Protein AF-A0A950JGT8-F1 (afdb_monomer_lite)

Sequence (99 aa):
MLRREFLLGAAAIAASAPAAALAAEGPPLSSKDAFVAWMKANRPAEDPKYLERRWDRYQVVISFNDLWTPADKRAFLMTPRQEFCLPENREDAYVGHYI

pLDDT: mean 83.3, std 17.63, range [48.41, 97.44]

Secondary structure (DSSP, 8-state):
--TTSGGGG-S-------S----SS---SS-HHHHHHHHHHH-TTS-HHHHHHHHHHHHHHHHTT---SHHHHHHHHT--GGGSS-GGGGGGTTS----

Radius of gyration: 19.54 Å; chains: 1; bounding box: 36×36×62 Å

Foldseek 3Di:
DDPPVVVVVPPDPPDPDDQQPQPPDFQDPPDLVSRLVVCCVRPVVDDSVQLSLLNVLLVVCVVVVVAPDPVSSRVSSPDSQLVVDDVVCSVVSSPDDDD

Structure (mmCIF, N/CA/C/O backbone):
data_AF-A0A950JGT8-F1
#
_entry.id   AF-A0A950JGT8-F1
#
loop_
_atom_site.group_PDB
_atom_site.id
_atom_site.type_symbol
_atom_site.label_atom_id
_atom_site.label_alt_id
_atom_site.label_comp_id
_atom_site.label_asym_id
_atom_site.label_entity_id
_atom_site.label_seq_id
_atom_site.pdbx_PDB_ins_code
_atom_site.Cartn_x
_atom_site.Cartn_y
_atom_site.Cartn_z
_atom_site.occupancy
_atom_site.B_iso_or_equiv
_atom_site.auth_seq_id
_atom_site.auth_comp_id
_atom_site.auth_asym_id
_atom_site.auth_atom_id
_atom_site.pdbx_PDB_model_num
ATOM 1 N N . MET A 1 1 ? -6.233 25.617 -50.973 1.00 49.69 1 MET A N 1
ATOM 2 C CA . MET A 1 1 ? -6.270 25.025 -49.618 1.00 49.69 1 MET A CA 1
ATOM 3 C C . MET A 1 1 ? -7.420 25.662 -48.848 1.00 49.69 1 MET A C 1
ATOM 5 O O . MET A 1 1 ? -7.399 26.868 -48.623 1.00 49.69 1 MET A O 1
ATOM 9 N N . LEU A 1 2 ? -8.486 24.902 -48.582 1.00 55.09 2 LEU A N 1
ATOM 10 C CA . LEU A 1 2 ? -9.747 25.397 -48.019 1.00 55.09 2 LEU A CA 1
ATOM 11 C C . LEU A 1 2 ? -9.720 25.309 -46.486 1.00 55.09 2 LEU A C 1
ATOM 13 O O . LEU A 1 2 ? -9.552 24.235 -45.924 1.00 55.09 2 LEU A O 1
ATOM 17 N N . ARG A 1 3 ? -9.984 26.434 -45.808 1.00 58.16 3 ARG A N 1
ATOM 18 C CA . ARG A 1 3 ? -10.068 26.601 -44.336 1.00 58.16 3 ARG A CA 1
ATOM 19 C C . ARG A 1 3 ? -11.108 25.707 -43.623 1.00 58.16 3 ARG A C 1
ATOM 21 O O . ARG A 1 3 ? -11.315 25.846 -42.425 1.00 58.16 3 ARG A O 1
ATOM 28 N N . ARG A 1 4 ? -11.801 24.836 -44.361 1.00 54.59 4 ARG A N 1
ATOM 29 C CA . ARG A 1 4 ? -12.944 24.031 -43.905 1.00 54.59 4 ARG A CA 1
ATOM 30 C C . ARG A 1 4 ? -12.547 22.623 -43.459 1.00 54.59 4 ARG A C 1
ATOM 32 O O . ARG A 1 4 ? -13.308 21.996 -42.738 1.00 54.59 4 ARG A O 1
ATOM 39 N N . GLU A 1 5 ? -11.358 22.154 -43.830 1.00 54.59 5 GLU A N 1
ATOM 40 C CA . GLU A 1 5 ? -10.862 20.822 -43.446 1.00 54.59 5 GLU A CA 1
ATOM 41 C C . GLU A 1 5 ? -10.271 20.798 -42.028 1.00 54.59 5 GLU A C 1
ATOM 43 O O . GLU A 1 5 ? -10.254 19.758 -41.381 1.00 54.59 5 GLU A O 1
ATOM 48 N N . PHE A 1 6 ? -9.870 21.954 -41.490 1.00 54.81 6 PHE A N 1
ATOM 49 C CA . PHE A 1 6 ? -9.299 22.047 -40.142 1.00 54.81 6 PHE A CA 1
ATOM 50 C C . PHE A 1 6 ? -10.339 21.859 -39.018 1.00 54.81 6 PHE A C 1
ATOM 52 O O . PHE A 1 6 ? -9.987 21.487 -37.905 1.00 54.81 6 PHE A O 1
ATOM 59 N N . LEU A 1 7 ? -11.632 22.072 -39.297 1.00 54.75 7 LEU A N 1
ATOM 60 C CA . LEU A 1 7 ? -12.703 21.972 -38.293 1.00 54.75 7 LEU A CA 1
ATOM 61 C C . LEU A 1 7 ? -13.260 20.551 -38.098 1.00 54.75 7 LEU A C 1
ATOM 63 O O . LEU A 1 7 ? -14.010 20.327 -37.153 1.00 54.75 7 LEU A O 1
ATOM 67 N N . LEU A 1 8 ? -12.891 19.585 -38.945 1.00 53.41 8 LEU A N 1
ATOM 68 C CA . LEU A 1 8 ? -13.387 18.202 -38.850 1.00 53.41 8 LEU A CA 1
ATOM 69 C C . LEU A 1 8 ? -12.532 17.296 -37.946 1.00 53.41 8 LEU A C 1
ATOM 71 O O . LEU A 1 8 ? -12.925 16.168 -37.673 1.00 53.41 8 LEU A O 1
ATOM 75 N N . GLY A 1 9 ? -11.396 17.782 -37.435 1.00 48.41 9 GLY A N 1
ATOM 76 C CA . GLY A 1 9 ? -10.515 17.016 -36.542 1.00 48.41 9 GLY A CA 1
ATOM 77 C C . GLY A 1 9 ? -10.855 17.093 -35.046 1.00 48.41 9 GLY A C 1
ATOM 78 O O . GLY A 1 9 ? -10.153 16.496 -34.239 1.00 48.41 9 GLY A O 1
ATOM 79 N N . ALA A 1 10 ? -11.894 17.836 -34.647 1.00 56.75 10 ALA A N 1
ATOM 80 C CA . ALA A 1 10 ? -12.110 18.228 -33.247 1.00 56.75 10 ALA A CA 1
ATOM 81 C C . ALA A 1 10 ? -13.028 17.301 -32.420 1.00 56.75 10 ALA A C 1
ATOM 83 O O . ALA A 1 10 ? -13.381 17.647 -31.296 1.00 56.75 10 ALA A O 1
ATOM 84 N N . ALA A 1 11 ? -13.433 16.137 -32.935 1.00 54.19 11 ALA A N 1
ATOM 85 C CA . ALA A 1 11 ? -14.486 15.325 -32.316 1.00 54.19 11 ALA A CA 1
ATOM 86 C C . ALA A 1 11 ? -14.069 13.870 -32.040 1.00 54.19 11 ALA A C 1
ATOM 88 O O . ALA A 1 11 ? -14.756 12.946 -32.456 1.00 54.19 11 ALA A O 1
ATOM 89 N N . ALA A 1 12 ? -12.954 13.650 -31.336 1.00 57.06 12 ALA A N 1
ATOM 90 C CA . ALA A 1 12 ? -12.683 12.367 -30.675 1.00 57.06 12 ALA A CA 1
ATOM 91 C C . ALA A 1 12 ? -11.615 12.493 -29.573 1.00 57.06 12 ALA A C 1
ATOM 93 O O . ALA A 1 12 ? -10.570 11.854 -29.627 1.00 57.06 12 ALA A O 1
ATOM 94 N N . ILE A 1 13 ? -11.876 13.295 -28.540 1.00 58.75 13 ILE A N 1
ATOM 95 C CA . ILE A 1 13 ? -11.299 13.023 -27.216 1.00 58.75 13 ILE A CA 1
ATOM 96 C C . ILE A 1 13 ? -12.482 12.660 -26.327 1.00 58.75 13 ILE A C 1
ATOM 98 O O . ILE A 1 13 ? -13.068 13.491 -25.637 1.00 58.75 13 ILE A O 1
ATOM 102 N N . ALA A 1 14 ? -12.906 11.404 -26.454 1.00 53.88 14 ALA A N 1
ATOM 103 C CA . ALA A 1 14 ? -13.852 10.801 -25.538 1.00 53.88 14 ALA A CA 1
ATOM 104 C C . ALA A 1 14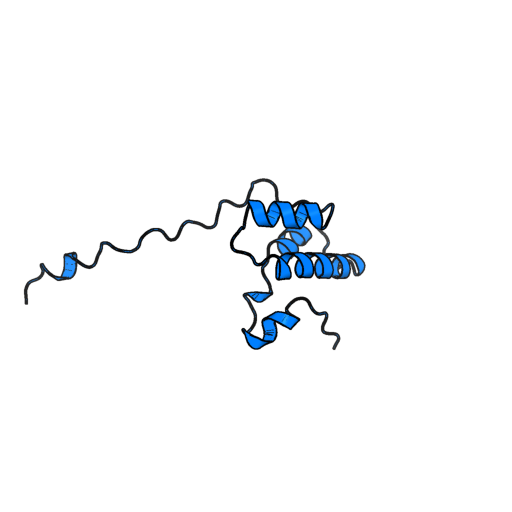 ? -13.184 10.723 -24.159 1.00 53.88 14 ALA A C 1
ATOM 106 O O . ALA A 1 14 ? -12.215 9.994 -23.979 1.00 53.88 14 ALA A O 1
ATOM 107 N N . ALA A 1 15 ? -13.696 11.534 -23.234 1.00 53.09 15 ALA A N 1
ATOM 108 C CA . ALA A 1 15 ? -13.652 11.363 -21.787 1.00 53.09 15 ALA A CA 1
ATOM 109 C C . ALA A 1 15 ? -12.395 10.671 -21.223 1.00 53.09 15 ALA A C 1
ATOM 111 O O . ALA A 1 15 ? -12.404 9.474 -20.936 1.00 53.09 15 ALA A O 1
ATOM 112 N N . SER A 1 16 ? -11.357 11.447 -20.904 1.00 53.78 16 SER A N 1
ATOM 113 C CA . SER A 1 16 ? -10.587 11.115 -19.707 1.00 53.78 16 SER A CA 1
ATOM 114 C C . SER A 1 16 ? -11.532 11.316 -18.522 1.00 53.78 16 SER A C 1
ATOM 116 O O . SER A 1 16 ? -11.796 12.442 -18.099 1.00 53.78 16 SER A O 1
ATOM 118 N N . ALA A 1 17 ? -12.140 10.230 -18.039 1.00 54.38 17 ALA A N 1
ATOM 119 C CA . ALA A 1 17 ? -12.919 10.286 -16.812 1.00 54.38 17 ALA A CA 1
ATOM 120 C C . ALA A 1 17 ? -12.031 10.910 -15.719 1.00 54.38 17 ALA A C 1
ATOM 122 O O . ALA A 1 17 ? -10.879 10.483 -15.572 1.00 54.38 17 ALA A O 1
ATOM 123 N N . PRO A 1 18 ? -12.509 11.921 -14.968 1.00 51.56 18 PRO A N 1
ATOM 124 C CA . PRO A 1 18 ? -11.792 12.347 -13.780 1.00 51.56 18 PRO A CA 1
ATOM 125 C C . PRO A 1 18 ? -11.629 11.113 -12.895 1.00 51.56 18 PRO A C 1
ATOM 127 O O . PRO A 1 18 ? -12.559 10.309 -12.786 1.00 51.56 18 PRO A O 1
ATOM 130 N N . ALA A 1 19 ? -10.425 10.945 -12.339 1.00 55.09 19 ALA A N 1
ATOM 131 C CA . ALA A 1 19 ? -10.084 9.874 -11.413 1.00 55.09 19 ALA A CA 1
ATOM 132 C C . ALA A 1 19 ? -11.289 9.581 -10.517 1.00 55.09 19 ALA A C 1
ATOM 134 O O . ALA A 1 19 ? -11.787 10.511 -9.876 1.00 55.09 19 ALA A O 1
ATOM 135 N N . ALA A 1 20 ? -11.785 8.336 -10.566 1.00 55.34 20 ALA A N 1
ATOM 136 C CA . ALA A 1 20 ? -12.943 7.873 -9.808 1.00 55.34 20 ALA A CA 1
ATOM 137 C C . ALA A 1 20 ? -12.952 8.573 -8.451 1.00 55.34 20 ALA A C 1
ATOM 139 O O . ALA A 1 20 ? -11.954 8.476 -7.729 1.00 55.34 20 ALA A O 1
ATOM 140 N N . ALA A 1 21 ? -14.005 9.358 -8.187 1.00 48.84 21 ALA A N 1
ATOM 141 C CA . ALA A 1 21 ? -14.117 10.172 -6.986 1.00 48.84 21 ALA A CA 1
ATOM 142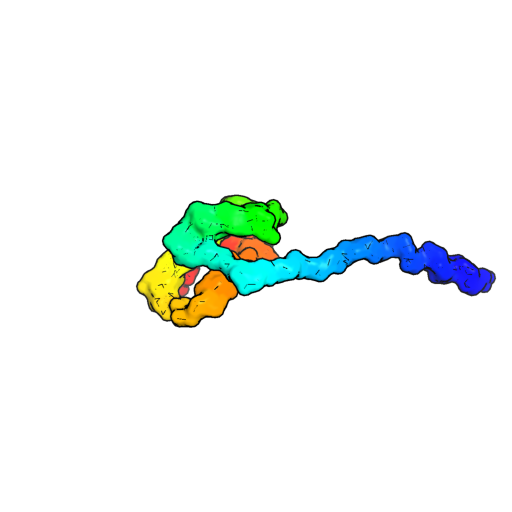 C C . ALA A 1 21 ? -13.643 9.323 -5.808 1.00 48.84 21 ALA A C 1
ATOM 144 O O . ALA A 1 21 ? -14.231 8.272 -5.546 1.00 48.84 21 ALA A O 1
ATOM 145 N N . LEU A 1 22 ? -12.518 9.713 -5.190 1.00 53.97 22 LEU A N 1
ATOM 146 C CA . LEU A 1 22 ? -11.985 9.012 -4.029 1.00 53.97 22 LEU A CA 1
ATOM 147 C C . LEU A 1 22 ? -13.157 8.872 -3.071 1.00 53.97 22 LEU A C 1
ATOM 149 O O . LEU A 1 22 ? -13.670 9.890 -2.606 1.00 53.97 22 LEU A O 1
ATOM 153 N N . ALA A 1 23 ? -13.604 7.637 -2.837 1.00 56.09 23 ALA A N 1
ATOM 154 C CA . ALA A 1 23 ? -14.654 7.375 -1.874 1.00 56.09 23 ALA A CA 1
ATOM 155 C C . ALA A 1 23 ? -14.344 8.188 -0.607 1.00 56.09 23 ALA A C 1
ATOM 157 O O . ALA A 1 23 ? -13.188 8.249 -0.153 1.00 56.09 23 ALA A O 1
ATOM 158 N N . ALA A 1 24 ? -15.362 8.915 -0.129 1.00 60.75 24 ALA A N 1
ATOM 159 C CA . ALA A 1 24 ? -15.224 9.865 0.974 1.00 60.75 24 ALA A CA 1
ATOM 160 C C . ALA A 1 24 ? -14.557 9.191 2.186 1.00 60.75 24 ALA A C 1
ATOM 162 O O . ALA A 1 24 ? -13.731 9.789 2.876 1.00 60.75 24 ALA A O 1
ATOM 163 N N . GLU A 1 25 ? -14.826 7.897 2.338 1.00 75.81 25 GLU A N 1
ATOM 164 C CA . GLU A 1 25 ? -14.169 6.983 3.253 1.00 75.81 25 GLU A CA 1
ATOM 165 C C . GLU A 1 25 ? -13.073 6.193 2.518 1.00 75.81 25 GLU A C 1
ATOM 167 O O . GLU A 1 25 ? -13.310 5.603 1.465 1.00 75.81 25 GLU A O 1
ATOM 172 N N . GLY A 1 26 ? -11.840 6.234 3.029 1.00 83.38 26 GLY A N 1
ATOM 173 C CA . GLY A 1 26 ? -10.713 5.484 2.466 1.00 83.38 26 GLY A CA 1
ATOM 174 C C . GLY A 1 26 ? -10.838 3.968 2.656 1.00 83.38 26 GLY A C 1
ATOM 175 O O . GLY A 1 26 ? -11.768 3.506 3.315 1.00 83.38 26 GLY A O 1
ATOM 176 N N . PRO A 1 27 ? -9.890 3.180 2.118 1.00 92.06 27 PRO A N 1
ATOM 177 C CA . PRO A 1 27 ? -9.872 1.748 2.364 1.00 92.06 27 PRO A CA 1
ATOM 178 C C . PRO A 1 27 ? -9.818 1.431 3.870 1.00 92.06 27 PRO A C 1
ATOM 180 O O . PRO A 1 27 ? -9.111 2.126 4.611 1.00 92.06 27 PRO A O 1
ATOM 183 N N . PRO A 1 28 ? -10.491 0.358 4.325 1.00 93.31 28 PRO A N 1
ATOM 184 C CA . PRO A 1 28 ? -10.374 -0.125 5.693 1.00 93.31 28 PRO A CA 1
ATOM 185 C C . PRO A 1 28 ? -8.922 -0.452 6.059 1.00 93.31 28 PRO A C 1
ATOM 187 O O . PRO A 1 28 ? -8.207 -1.097 5.294 1.00 93.31 28 PRO A O 1
ATOM 190 N N . LEU A 1 29 ? -8.504 -0.043 7.259 1.00 92.56 29 LEU A N 1
ATOM 191 C CA . LEU A 1 29 ? -7.165 -0.317 7.804 1.00 92.56 29 LEU A CA 1
ATOM 192 C C . LEU A 1 29 ? -7.141 -1.519 8.764 1.00 92.56 29 LEU A C 1
ATOM 194 O O . LEU A 1 29 ? -6.114 -1.786 9.382 1.00 92.56 29 LEU A O 1
ATOM 198 N N . SER A 1 30 ? -8.264 -2.224 8.917 1.00 91.94 30 SER A N 1
ATOM 199 C CA . SER A 1 30 ? -8.454 -3.272 9.926 1.00 91.94 30 SER A CA 1
ATOM 200 C C . SER A 1 30 ? -7.933 -4.647 9.508 1.00 91.94 30 SER A C 1
ATOM 202 O O . SER A 1 30 ? -7.427 -5.378 10.356 1.00 91.94 30 SER A O 1
ATOM 204 N N . SER A 1 31 ? -8.053 -5.027 8.232 1.00 96.56 31 SER A N 1
ATOM 205 C CA . SER A 1 31 ? -7.612 -6.339 7.745 1.00 96.56 31 SER A CA 1
ATOM 206 C C . SER A 1 31 ? -7.286 -6.346 6.251 1.00 96.56 31 SER A C 1
ATOM 208 O O . SER A 1 31 ? -7.799 -5.528 5.482 1.00 96.56 31 SER A O 1
ATOM 210 N N . LYS A 1 32 ? -6.46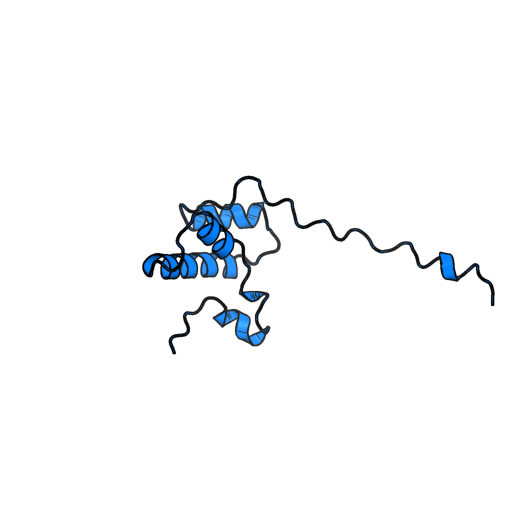1 -7.322 5.842 1.00 97.12 32 LYS A N 1
ATOM 211 C CA . LYS A 1 32 ? -6.077 -7.555 4.441 1.00 97.12 32 LYS A CA 1
ATOM 212 C C . LYS A 1 32 ? -7.300 -7.786 3.562 1.00 97.12 32 LYS A C 1
ATOM 214 O O . LYS A 1 32 ? -7.433 -7.152 2.521 1.00 97.12 32 LYS A O 1
ATOM 219 N N . ASP A 1 33 ? -8.213 -8.640 4.011 1.00 97.25 33 ASP A N 1
ATOM 220 C CA . ASP A 1 33 ? -9.402 -9.004 3.241 1.00 97.25 33 ASP A CA 1
ATOM 221 C C . ASP A 1 33 ? -10.331 -7.808 3.035 1.00 97.25 33 ASP A C 1
ATOM 223 O O . ASP A 1 33 ? -10.799 -7.578 1.920 1.00 97.25 33 ASP A O 1
ATOM 227 N N . ALA A 1 34 ? -10.548 -6.998 4.079 1.00 96.12 34 ALA A N 1
ATOM 228 C CA . ALA A 1 34 ? -11.368 -5.794 3.981 1.00 96.12 34 ALA A CA 1
ATOM 229 C C . ALA A 1 34 ? -10.740 -4.765 3.030 1.00 96.12 34 ALA A C 1
ATOM 231 O O . ALA A 1 34 ? -11.441 -4.171 2.210 1.00 96.12 34 ALA A O 1
ATOM 232 N N . PHE A 1 35 ? -9.416 -4.597 3.095 1.00 96.38 35 PHE A N 1
ATOM 233 C CA . PHE A 1 35 ? -8.669 -3.751 2.170 1.00 96.38 35 PHE A CA 1
ATOM 234 C C . PHE A 1 35 ? -8.799 -4.229 0.719 1.00 96.38 35 PHE A C 1
ATOM 236 O O . PHE A 1 35 ? -9.192 -3.455 -0.154 1.00 96.38 35 PHE A O 1
ATOM 243 N N . VAL A 1 36 ? -8.512 -5.505 0.450 1.00 96.50 36 VAL A N 1
ATOM 244 C CA . VAL A 1 36 ? -8.551 -6.072 -0.905 1.00 96.50 36 VAL A CA 1
ATOM 245 C C . VAL A 1 36 ? -9.969 -6.029 -1.474 1.00 96.50 36 VAL A C 1
ATOM 247 O O . VAL A 1 36 ? -10.144 -5.649 -2.632 1.00 96.50 36 VAL A O 1
ATOM 250 N N . ALA A 1 37 ? -10.986 -6.372 -0.680 1.00 95.69 37 ALA A N 1
ATOM 251 C CA . ALA A 1 37 ? -12.383 -6.304 -1.102 1.00 95.69 37 ALA A CA 1
ATOM 252 C C . ALA A 1 37 ? -12.792 -4.870 -1.468 1.00 95.69 37 ALA A C 1
ATOM 254 O O . ALA A 1 37 ? -13.371 -4.641 -2.532 1.00 95.69 37 ALA A O 1
ATOM 255 N N . TRP A 1 38 ? -12.427 -3.895 -0.632 1.00 95.19 38 TRP A N 1
ATOM 256 C CA . TRP A 1 38 ? -12.698 -2.487 -0.902 1.00 95.19 38 TRP A CA 1
ATOM 257 C C . TRP A 1 38 ? -11.985 -2.000 -2.169 1.00 95.19 38 TRP A C 1
ATOM 259 O O . TRP A 1 38 ? -12.599 -1.327 -2.996 1.00 95.19 38 TRP A O 1
ATOM 269 N N . MET A 1 39 ? -10.717 -2.372 -2.364 1.00 95.56 39 MET A N 1
ATOM 270 C CA . MET A 1 39 ? -9.941 -1.981 -3.546 1.00 95.56 39 MET A CA 1
ATOM 271 C C . MET A 1 39 ? -10.510 -2.591 -4.825 1.00 95.56 39 MET A C 1
ATOM 273 O O . MET A 1 39 ? -10.653 -1.881 -5.811 1.00 95.56 39 MET A O 1
ATOM 277 N N . LYS A 1 40 ? -10.925 -3.861 -4.807 1.00 94.25 40 LYS A N 1
ATOM 278 C CA . LYS A 1 40 ? -11.592 -4.490 -5.960 1.00 94.25 40 LYS A CA 1
ATOM 279 C C . LYS A 1 40 ? -12.899 -3.783 -6.326 1.00 94.25 40 LYS A C 1
ATOM 281 O O . LYS A 1 40 ? -13.186 -3.618 -7.506 1.00 94.25 40 LYS A O 1
ATOM 286 N N . ALA A 1 41 ? -13.670 -3.350 -5.329 1.00 94.19 41 ALA A N 1
ATOM 287 C CA . ALA A 1 41 ? -14.941 -2.663 -5.551 1.00 94.19 41 ALA A CA 1
ATOM 288 C C . ALA A 1 41 ? -14.767 -1.222 -6.066 1.00 94.19 41 ALA A C 1
ATOM 290 O O . ALA A 1 41 ? -15.522 -0.785 -6.929 1.00 94.19 41 ALA A O 1
ATOM 291 N N . ASN A 1 42 ? -13.779 -0.484 -5.550 1.00 92.88 42 ASN A N 1
ATOM 292 C CA . ASN A 1 42 ? -13.605 0.945 -5.844 1.00 92.88 42 ASN A CA 1
ATOM 293 C C . ASN A 1 42 ? -12.560 1.226 -6.936 1.00 92.88 42 ASN A C 1
ATOM 295 O O . ASN A 1 42 ? -12.580 2.290 -7.554 1.00 92.88 42 ASN A O 1
ATOM 299 N N . ARG A 1 43 ? -11.624 0.300 -7.163 1.00 91.94 43 ARG A N 1
ATOM 300 C CA . ARG A 1 43 ? -10.497 0.414 -8.100 1.00 91.94 43 ARG A CA 1
ATOM 301 C C . ARG A 1 43 ? -10.258 -0.904 -8.855 1.00 91.94 43 ARG A C 1
ATOM 303 O O . ARG A 1 43 ? -9.188 -1.502 -8.744 1.00 91.94 43 ARG A O 1
ATOM 310 N N . PRO A 1 44 ? -11.231 -1.352 -9.666 1.00 90.75 44 PRO A N 1
ATOM 311 C CA . PRO A 1 44 ? -11.201 -2.667 -10.314 1.00 90.75 44 PRO A CA 1
ATOM 312 C C . PRO A 1 44 ? -10.068 -2.861 -11.337 1.00 90.75 44 PRO A C 1
ATOM 314 O O . PRO A 1 44 ? -9.818 -3.988 -11.747 1.00 90.75 44 PRO A O 1
ATOM 317 N N . ALA A 1 45 ? -9.394 -1.787 -11.764 1.00 91.06 45 ALA A N 1
ATOM 318 C CA . ALA A 1 45 ? -8.264 -1.860 -12.691 1.00 91.06 45 ALA A CA 1
ATOM 319 C C . ALA A 1 45 ? -6.947 -2.309 -12.026 1.00 91.06 45 ALA A C 1
ATOM 321 O O . ALA A 1 45 ? -6.018 -2.697 -12.731 1.00 91.06 45 ALA A O 1
ATOM 322 N N . GLU A 1 46 ? -6.844 -2.248 -10.693 1.00 93.44 46 GLU A N 1
ATOM 323 C CA . GLU A 1 46 ? -5.636 -2.672 -9.980 1.00 93.44 46 GLU A CA 1
ATOM 324 C C . GLU A 1 46 ? -5.581 -4.209 -9.859 1.00 93.44 46 GLU A C 1
ATOM 326 O O . GLU A 1 46 ? -6.542 -4.851 -9.433 1.00 93.44 46 GLU A O 1
ATOM 331 N N . ASP A 1 47 ? -4.438 -4.809 -10.206 1.00 93.94 47 ASP A N 1
ATOM 332 C CA . ASP A 1 47 ? -4.235 -6.263 -10.136 1.00 93.94 47 ASP A CA 1
ATOM 333 C C . ASP A 1 47 ? -4.240 -6.758 -8.666 1.00 93.94 47 ASP A C 1
ATOM 335 O O . ASP A 1 47 ? -3.443 -6.269 -7.848 1.00 93.94 47 ASP A O 1
ATOM 339 N N . PRO A 1 48 ? -5.091 -7.753 -8.317 1.00 93.75 48 PRO A N 1
ATOM 340 C CA . PRO A 1 48 ? -5.186 -8.322 -6.971 1.00 93.75 48 PRO A CA 1
ATOM 341 C C . PRO A 1 48 ? -3.851 -8.751 -6.360 1.00 93.75 48 PRO A C 1
ATOM 343 O O . PRO A 1 48 ? -3.648 -8.582 -5.157 1.00 93.75 48 PRO A O 1
ATOM 346 N N . LYS A 1 49 ? -2.920 -9.244 -7.182 1.00 95.25 49 LYS A N 1
ATOM 347 C CA . LYS A 1 49 ? -1.581 -9.653 -6.751 1.00 95.25 49 LYS A CA 1
ATOM 348 C C . LYS A 1 49 ? -0.836 -8.514 -6.054 1.00 95.25 49 LYS A C 1
ATOM 350 O O . LYS A 1 49 ? -0.212 -8.720 -5.011 1.00 95.25 49 LYS A O 1
ATOM 355 N N . TYR A 1 50 ? -0.891 -7.305 -6.612 1.00 96.69 50 TYR A N 1
ATOM 356 C CA . TYR A 1 50 ? -0.200 -6.146 -6.043 1.00 96.69 50 TYR A CA 1
ATOM 357 C C . TYR A 1 50 ? -0.962 -5.529 -4.869 1.00 96.69 50 TYR A C 1
ATOM 359 O O . TYR A 1 50 ? -0.330 -4.938 -3.996 1.00 96.69 50 TYR A O 1
ATOM 367 N N . LEU A 1 51 ? -2.285 -5.704 -4.793 1.00 97.06 51 LEU A N 1
ATOM 368 C CA . LEU A 1 51 ? -3.063 -5.300 -3.618 1.00 97.06 51 LEU A CA 1
ATOM 369 C C . LEU A 1 51 ? -2.619 -6.080 -2.378 1.00 97.06 51 LEU A C 1
ATOM 371 O O . LEU A 1 51 ? -2.321 -5.492 -1.339 1.00 97.06 51 LEU A O 1
ATOM 375 N N . GLU A 1 52 ? -2.507 -7.400 -2.500 1.00 96.56 52 GLU A N 1
ATOM 376 C CA . GLU A 1 52 ? -2.072 -8.248 -1.394 1.00 96.56 52 GLU A CA 1
ATOM 377 C C . GLU A 1 52 ? -0.648 -7.908 -0.939 1.00 96.56 52 GLU A C 1
ATOM 379 O O . GLU A 1 52 ? -0.424 -7.681 0.250 1.00 96.56 52 GLU A O 1
ATOM 384 N N . ARG A 1 53 ? 0.289 -7.766 -1.886 1.00 96.81 53 ARG A N 1
ATOM 385 C CA . ARG A 1 53 ? 1.679 -7.372 -1.598 1.00 96.81 53 ARG A CA 1
ATOM 386 C C . ARG A 1 53 ? 1.782 -5.992 -0.949 1.00 96.81 53 ARG A C 1
ATOM 388 O O . ARG A 1 53 ? 2.610 -5.784 -0.064 1.00 96.81 53 ARG A O 1
ATOM 395 N N . ARG A 1 54 ? 0.937 -5.044 -1.363 1.00 96.62 54 ARG A N 1
ATOM 396 C CA . ARG A 1 54 ? 0.874 -3.704 -0.767 1.00 96.62 54 ARG A CA 1
ATOM 397 C C . ARG A 1 54 ? 0.455 -3.762 0.693 1.00 96.62 54 ARG A C 1
ATOM 399 O O . ARG A 1 54 ? 1.052 -3.062 1.508 1.00 96.62 54 ARG A O 1
ATOM 406 N N . TRP A 1 55 ? -0.534 -4.592 1.020 1.00 97.44 55 TRP A N 1
ATOM 407 C CA . TRP A 1 55 ? -0.943 -4.802 2.405 1.00 97.44 55 TRP A CA 1
ATOM 408 C C . TRP A 1 55 ? 0.172 -5.443 3.233 1.00 97.44 55 TRP A C 1
ATOM 410 O O . TRP A 1 55 ? 0.476 -4.973 4.328 1.00 97.44 55 TRP A O 1
ATOM 420 N N . ASP A 1 56 ? 0.822 -6.473 2.698 1.00 96.69 56 ASP A N 1
ATOM 421 C CA . ASP A 1 56 ? 1.903 -7.164 3.404 1.00 96.69 56 ASP A CA 1
ATOM 422 C C . ASP A 1 56 ? 3.072 -6.208 3.680 1.00 96.69 56 ASP A C 1
ATOM 424 O O . ASP A 1 56 ? 3.572 -6.131 4.804 1.00 96.69 56 ASP A O 1
ATOM 428 N N . ARG A 1 57 ? 3.445 -5.375 2.698 1.00 96.12 57 ARG A N 1
ATOM 429 C CA . ARG A 1 57 ? 4.450 -4.329 2.911 1.00 96.12 57 ARG A CA 1
ATOM 430 C C . ARG A 1 57 ? 3.981 -3.292 3.927 1.00 96.12 57 ARG A C 1
ATOM 432 O O . ARG A 1 57 ? 4.777 -2.906 4.773 1.00 96.12 57 ARG A O 1
ATOM 439 N N . TYR A 1 58 ? 2.719 -2.865 3.879 1.00 96.25 58 TYR A N 1
ATOM 440 C CA . TYR A 1 58 ? 2.145 -1.939 4.859 1.00 96.25 58 TYR A CA 1
ATOM 441 C C . TYR A 1 58 ? 2.311 -2.453 6.297 1.00 96.25 58 TYR A C 1
ATOM 443 O O . TYR A 1 58 ? 2.751 -1.684 7.148 1.00 96.25 58 TYR A O 1
ATOM 451 N N . GLN A 1 59 ? 2.066 -3.745 6.552 1.00 96.25 59 GLN A N 1
ATOM 452 C CA . GLN A 1 59 ? 2.267 -4.368 7.871 1.00 96.25 59 GLN A CA 1
ATOM 453 C C . GLN A 1 59 ? 3.727 -4.296 8.345 1.00 96.25 59 GLN A C 1
ATOM 455 O O . GLN A 1 59 ? 4.001 -4.014 9.511 1.00 96.25 59 GLN A O 1
ATOM 460 N N . VAL A 1 60 ? 4.679 -4.488 7.431 1.00 95.12 60 VAL A N 1
ATOM 461 C CA . VAL A 1 60 ? 6.105 -4.326 7.739 1.00 95.12 60 VAL A CA 1
ATOM 462 C C . VAL A 1 60 ? 6.415 -2.869 8.091 1.00 95.12 60 VAL A C 1
ATOM 464 O O . VAL A 1 60 ? 7.038 -2.601 9.112 1.00 95.12 60 VAL A O 1
ATOM 467 N N . VAL A 1 61 ? 5.936 -1.914 7.294 1.00 94.25 61 VAL A N 1
ATOM 468 C CA . VAL A 1 61 ? 6.227 -0.482 7.474 1.00 94.25 61 VAL A CA 1
ATOM 469 C C . VAL A 1 61 ? 5.651 0.056 8.798 1.00 94.25 61 VAL A C 1
ATOM 471 O O . VAL A 1 61 ? 6.298 0.845 9.486 1.00 94.25 61 VAL A O 1
ATOM 474 N N . ILE A 1 62 ? 4.463 -0.406 9.210 1.00 95.06 62 ILE A N 1
ATOM 475 C CA . ILE A 1 62 ? 3.894 -0.031 10.517 1.00 95.06 62 ILE A CA 1
ATOM 476 C C . ILE A 1 62 ? 4.651 -0.659 11.692 1.00 95.06 62 ILE A C 1
ATOM 478 O O . ILE A 1 62 ? 4.705 -0.04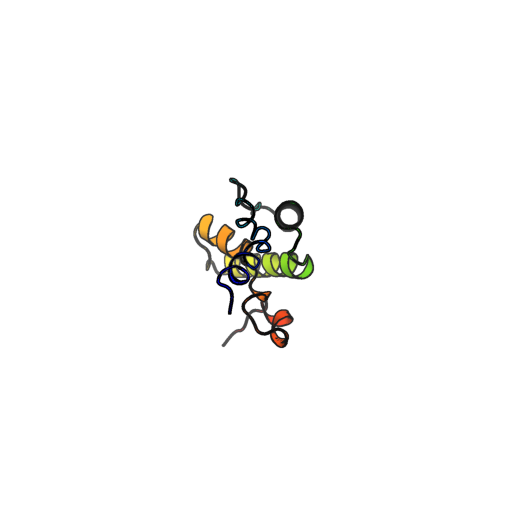1 12.749 1.00 95.06 62 ILE A O 1
ATOM 482 N N . S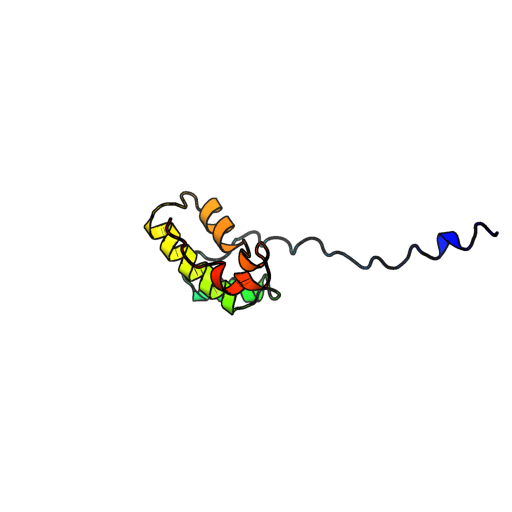ER A 1 63 ? 5.270 -1.836 11.522 1.00 94.94 63 SER A N 1
ATOM 483 C CA . SER A 1 63 ? 6.074 -2.462 12.585 1.00 94.94 63 SER A CA 1
ATOM 484 C C . SER A 1 63 ? 7.336 -1.665 12.934 1.00 94.94 63 SER A C 1
ATOM 486 O O . SER A 1 63 ? 7.814 -1.743 14.063 1.00 94.94 63 SER A O 1
ATOM 488 N N . PHE A 1 64 ? 7.827 -0.848 11.997 1.00 92.94 64 PHE A N 1
ATOM 489 C CA . PHE A 1 64 ? 8.959 0.060 12.196 1.00 92.94 64 PHE A CA 1
ATOM 490 C C . PHE A 1 64 ? 8.544 1.490 12.577 1.00 92.94 64 PHE A C 1
ATOM 492 O O . PHE A 1 64 ? 9.406 2.330 12.805 1.00 92.94 64 PHE A O 1
ATOM 499 N N . ASN A 1 65 ? 7.239 1.768 12.704 1.00 93.19 65 ASN A N 1
ATOM 500 C CA . ASN A 1 65 ? 6.688 3.110 12.928 1.00 93.19 65 ASN A CA 1
ATOM 501 C C . ASN A 1 65 ? 7.052 4.142 11.837 1.00 93.19 65 ASN A C 1
ATOM 503 O O . ASN A 1 65 ? 7.141 5.334 12.127 1.00 93.19 65 ASN A O 1
ATOM 507 N N . ASP A 1 66 ? 7.193 3.736 10.570 1.00 93.62 66 ASP A N 1
ATOM 508 C CA . ASP A 1 66 ? 7.463 4.702 9.489 1.00 93.62 66 ASP A CA 1
ATOM 509 C C . ASP A 1 66 ? 6.194 5.473 9.047 1.00 93.62 66 ASP A C 1
ATOM 511 O O . ASP A 1 66 ? 6.293 6.477 8.346 1.00 93.62 66 ASP A O 1
ATOM 515 N N . LEU A 1 67 ? 4.985 5.035 9.443 1.00 95.31 67 LEU A N 1
ATOM 516 C CA . LEU A 1 67 ? 3.704 5.691 9.115 1.00 95.31 67 LEU A CA 1
ATOM 517 C C . LEU A 1 67 ? 2.959 6.128 10.380 1.00 95.31 67 LEU A C 1
ATOM 519 O O . LEU A 1 67 ? 2.560 5.296 11.198 1.00 95.31 67 LEU A O 1
ATOM 523 N N . TRP A 1 68 ? 2.715 7.432 10.506 1.00 92.44 68 TRP A N 1
ATOM 524 C CA . TRP A 1 68 ? 2.353 8.048 11.7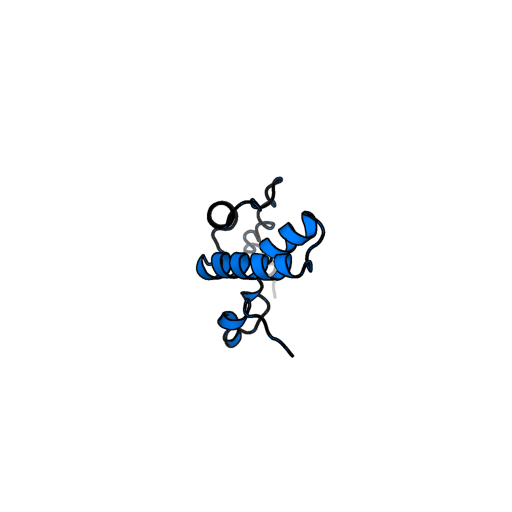83 1.00 92.44 68 TRP A CA 1
ATOM 525 C C . TRP A 1 68 ? 0.859 8.356 11.854 1.00 92.44 68 TRP A C 1
ATOM 527 O O . TRP A 1 68 ? 0.167 7.934 12.783 1.00 92.44 68 TRP A O 1
ATOM 537 N N . THR A 1 69 ? 0.328 9.041 10.843 1.00 93.88 69 THR A N 1
ATOM 538 C CA . THR A 1 69 ? -1.074 9.463 10.819 1.00 93.88 69 THR A CA 1
ATOM 539 C C . THR A 1 69 ? -1.959 8.478 10.044 1.00 93.88 69 THR A C 1
ATOM 541 O O . THR A 1 69 ? -1.479 7.736 9.180 1.00 93.88 69 THR A O 1
ATOM 544 N N . PRO A 1 70 ? -3.285 8.463 10.285 1.00 91.75 70 PRO A N 1
ATOM 545 C CA . PRO A 1 70 ? -4.218 7.717 9.439 1.00 91.75 70 PRO A CA 1
ATOM 546 C C . PRO A 1 70 ? -4.153 8.132 7.962 1.00 91.75 70 PRO A C 1
ATOM 548 O O . PRO A 1 70 ? -4.353 7.297 7.079 1.00 91.75 70 PRO A O 1
ATOM 551 N N . ALA A 1 71 ? -3.841 9.404 7.692 1.00 91.62 71 ALA A N 1
ATOM 552 C CA . ALA A 1 71 ? -3.662 9.915 6.339 1.00 91.62 71 ALA A CA 1
ATOM 553 C C . ALA A 1 71 ? -2.447 9.273 5.651 1.00 91.62 71 ALA A C 1
ATOM 555 O O . ALA A 1 71 ? -2.581 8.828 4.513 1.00 91.62 71 ALA A O 1
ATOM 556 N N . ASP A 1 72 ? -1.318 9.122 6.352 1.00 94.44 72 ASP A N 1
ATOM 557 C CA . ASP A 1 72 ? -0.112 8.470 5.812 1.00 94.44 72 ASP A CA 1
ATOM 558 C C . ASP A 1 72 ? -0.376 6.998 5.486 1.00 94.44 72 ASP A C 1
ATOM 560 O O . ASP A 1 72 ? -0.029 6.506 4.411 1.00 94.44 72 ASP A O 1
ATOM 564 N N . LYS A 1 73 ? -1.061 6.297 6.397 1.00 94.81 73 LYS A N 1
ATOM 565 C CA . LYS A 1 73 ? -1.448 4.888 6.227 1.00 94.81 73 LYS A CA 1
ATOM 566 C C . LYS A 1 73 ? -2.362 4.709 5.015 1.00 94.81 73 LYS A C 1
ATOM 568 O O . LYS A 1 73 ? -2.133 3.829 4.184 1.00 94.81 73 LYS A O 1
ATOM 573 N N . ARG A 1 74 ? -3.357 5.591 4.866 1.00 93.75 74 ARG A N 1
ATOM 574 C CA . ARG A 1 74 ? -4.240 5.621 3.694 1.00 93.75 74 ARG A CA 1
ATOM 575 C C . ARG A 1 74 ? -3.456 5.910 2.417 1.00 93.75 74 ARG A C 1
ATOM 577 O O . ARG A 1 74 ? -3.649 5.208 1.429 1.00 93.75 74 ARG A O 1
ATOM 584 N N . ALA A 1 75 ? -2.587 6.917 2.423 1.00 93.88 75 ALA A N 1
ATOM 585 C CA . ALA A 1 75 ? -1.788 7.287 1.259 1.00 93.88 75 ALA A CA 1
ATOM 586 C C . ALA A 1 75 ? -0.904 6.119 0.799 1.00 93.88 75 ALA A C 1
ATOM 588 O O . ALA A 1 75 ? -0.879 5.794 -0.390 1.00 93.88 75 ALA A O 1
ATOM 589 N N . PHE A 1 76 ? -0.262 5.422 1.742 1.00 95.44 76 PHE A N 1
ATOM 590 C CA . PHE A 1 76 ? 0.545 4.240 1.456 1.00 95.44 76 PHE A CA 1
ATOM 591 C C . PHE A 1 76 ? -0.267 3.145 0.746 1.00 95.44 76 PHE A C 1
ATOM 593 O O . PHE A 1 76 ? 0.141 2.640 -0.300 1.00 95.44 76 PHE A O 1
ATOM 600 N N . LEU A 1 77 ? -1.441 2.803 1.285 1.00 95.69 77 LEU A N 1
ATOM 601 C CA . LEU A 1 77 ? -2.311 1.757 0.739 1.00 95.69 77 LEU A CA 1
ATOM 602 C C . LEU A 1 77 ? -2.999 2.147 -0.580 1.00 95.69 77 LEU A C 1
ATOM 604 O O . LEU A 1 77 ? -3.374 1.279 -1.367 1.00 95.69 77 LEU A O 1
ATOM 608 N N . MET A 1 78 ? -3.133 3.441 -0.861 1.00 94.50 78 MET A N 1
ATOM 609 C CA . MET A 1 78 ? -3.772 3.949 -2.080 1.00 94.50 78 MET A CA 1
ATOM 610 C C . MET A 1 78 ? -2.798 4.177 -3.241 1.00 94.50 78 MET A C 1
ATOM 612 O O . MET A 1 78 ? -3.240 4.572 -4.322 1.00 94.50 78 MET A O 1
ATOM 616 N N . THR A 1 79 ? -1.499 3.931 -3.042 1.00 94.31 79 THR A N 1
ATOM 617 C CA . THR A 1 79 ? -0.461 4.187 -4.050 1.00 94.31 79 THR A CA 1
ATOM 618 C C . THR A 1 79 ? -0.004 2.885 -4.731 1.00 94.31 79 THR A C 1
ATOM 620 O O . THR A 1 79 ? 0.626 2.041 -4.077 1.00 94.31 79 THR A O 1
ATOM 623 N N . PRO A 1 80 ? -0.259 2.704 -6.043 1.00 95.44 80 PRO A N 1
ATOM 624 C CA . PRO A 1 80 ? 0.204 1.546 -6.805 1.00 95.44 80 PRO A CA 1
ATOM 625 C C . PRO A 1 80 ? 1.689 1.666 -7.171 1.00 95.44 80 PRO A C 1
ATOM 627 O O . PRO A 1 80 ? 2.054 2.050 -8.274 1.00 95.44 80 PRO A O 1
ATOM 630 N N . ARG A 1 81 ? 2.578 1.332 -6.227 1.00 93.94 81 ARG A N 1
ATOM 631 C CA . ARG A 1 81 ? 4.044 1.456 -6.376 1.00 93.94 81 ARG A CA 1
ATOM 632 C C . ARG A 1 81 ? 4.590 0.756 -7.628 1.00 93.94 81 ARG A C 1
ATOM 634 O O . ARG A 1 81 ? 5.534 1.258 -8.226 1.00 93.94 81 ARG A O 1
ATOM 641 N N . GLN A 1 82 ? 3.975 -0.353 -8.044 1.00 94.81 82 GLN A N 1
ATOM 642 C CA . GLN A 1 82 ? 4.344 -1.112 -9.245 1.00 94.81 82 GLN A CA 1
ATOM 643 C C . GLN A 1 82 ? 4.146 -0.345 -10.564 1.00 94.81 82 GLN A C 1
ATOM 645 O O . GLN A 1 82 ? 4.668 -0.749 -11.598 1.00 94.81 82 GLN A O 1
ATOM 650 N N . GLU A 1 83 ? 3.376 0.744 -10.557 1.00 94.81 83 GLU A N 1
ATOM 651 C CA . GLU A 1 83 ? 3.194 1.608 -11.730 1.00 94.81 83 GLU A CA 1
ATOM 652 C C . GLU A 1 83 ? 4.310 2.652 -11.863 1.00 94.81 83 GLU A C 1
ATOM 654 O O . GLU A 1 83 ? 4.483 3.237 -12.927 1.00 94.81 83 GLU A O 1
ATOM 659 N N . PHE A 1 84 ? 5.097 2.853 -10.802 1.00 94.00 84 PHE A N 1
ATOM 660 C CA . PHE A 1 84 ? 6.178 3.840 -10.735 1.00 94.00 84 PHE A CA 1
ATOM 661 C C . PHE A 1 84 ? 7.573 3.208 -10.847 1.00 94.00 84 PHE A C 1
ATOM 663 O O . PHE A 1 84 ? 8.574 3.855 -10.542 1.00 94.00 84 PHE A O 1
ATOM 670 N N . CYS A 1 85 ? 7.656 1.946 -11.273 1.00 92.25 85 CYS A N 1
ATOM 671 C CA . CYS A 1 85 ? 8.908 1.269 -11.590 1.00 92.25 85 CYS A CA 1
ATOM 672 C C . CYS A 1 85 ? 8.932 0.801 -13.051 1.00 92.25 85 CYS A C 1
ATOM 674 O O . CYS A 1 85 ? 7.914 0.800 -13.749 1.00 92.25 85 CYS A O 1
ATOM 676 N N . LEU A 1 86 ? 10.119 0.414 -13.522 1.00 94.44 86 LEU A N 1
ATOM 677 C CA . LEU A 1 86 ? 10.264 -0.225 -14.828 1.00 94.44 86 LEU A CA 1
ATOM 678 C C . LEU A 1 86 ? 9.489 -1.556 -14.862 1.00 94.44 86 LEU A C 1
ATOM 680 O O . LEU A 1 86 ? 9.376 -2.207 -13.817 1.00 94.44 86 LEU A O 1
ATOM 684 N N . PRO A 1 87 ? 8.976 -1.989 -16.030 1.00 94.81 87 PRO A N 1
ATOM 685 C CA . PRO A 1 87 ? 8.218 -3.234 -16.154 1.00 94.81 87 PRO A CA 1
ATOM 686 C C . PRO A 1 87 ? 8.931 -4.456 -15.564 1.00 94.81 87 PRO A C 1
ATOM 688 O O . PRO A 1 87 ? 8.286 -5.286 -14.925 1.00 94.81 87 PRO A O 1
ATOM 691 N N . GLU A 1 88 ? 10.253 -4.534 -15.718 1.00 95.19 88 GLU A N 1
ATOM 692 C CA . GLU A 1 88 ? 11.083 -5.642 -15.235 1.00 95.19 88 GLU A CA 1
ATOM 693 C C . GLU A 1 88 ? 11.190 -5.666 -13.701 1.00 95.19 88 GLU A C 1
ATOM 695 O O . GLU A 1 88 ? 11.377 -6.726 -13.112 1.00 95.19 88 GLU A O 1
ATOM 700 N N . ASN A 1 89 ? 10.991 -4.518 -13.045 1.00 93.88 89 ASN A N 1
ATOM 701 C CA . ASN A 1 89 ? 11.136 -4.340 -11.597 1.00 93.88 89 ASN A CA 1
ATOM 702 C C . ASN A 1 89 ? 9.795 -4.411 -10.847 1.00 93.88 89 ASN A C 1
ATOM 704 O O . ASN A 1 89 ? 9.729 -4.149 -9.644 1.00 93.88 89 ASN A O 1
ATOM 708 N N . ARG A 1 90 ? 8.685 -4.714 -11.533 1.00 94.56 90 ARG A N 1
ATOM 709 C CA . ARG A 1 90 ? 7.350 -4.749 -10.907 1.00 94.56 90 ARG A CA 1
ATOM 710 C C . ARG A 1 90 ? 7.242 -5.787 -9.803 1.00 94.56 90 ARG A C 1
ATOM 712 O O . ARG A 1 90 ? 6.519 -5.575 -8.830 1.00 94.56 90 ARG A O 1
ATOM 719 N N . GLU A 1 91 ? 7.959 -6.896 -9.939 1.00 93.44 91 GLU A N 1
ATOM 720 C CA . GLU A 1 91 ? 7.957 -7.951 -8.929 1.00 93.44 91 GLU A CA 1
ATOM 721 C C . GLU A 1 91 ? 8.603 -7.511 -7.612 1.00 93.44 91 GLU A C 1
ATOM 723 O O . GLU A 1 91 ? 8.146 -7.943 -6.553 1.00 93.44 91 GLU A O 1
ATOM 728 N N . ASP A 1 92 ? 9.536 -6.560 -7.675 1.00 93.31 92 ASP A N 1
ATOM 729 C CA . ASP A 1 92 ? 10.278 -6.044 -6.524 1.00 93.31 92 ASP A CA 1
ATOM 730 C C . ASP A 1 92 ? 9.638 -4.799 -5.891 1.00 93.31 92 ASP A C 1
ATOM 732 O O . ASP A 1 92 ? 10.065 -4.345 -4.833 1.00 93.31 92 ASP A O 1
ATOM 736 N N . ALA A 1 93 ? 8.558 -4.262 -6.473 1.00 93.81 93 ALA A N 1
ATOM 737 C CA . ALA A 1 93 ? 7.943 -2.993 -6.060 1.00 93.81 93 ALA A CA 1
ATOM 738 C C . ALA A 1 93 ? 7.496 -2.925 -4.580 1.00 93.81 93 ALA A C 1
ATOM 740 O O . ALA A 1 93 ? 7.279 -1.836 -4.039 1.00 93.81 93 ALA A O 1
ATOM 741 N N . TYR A 1 94 ? 7.336 -4.081 -3.930 1.00 94.56 94 TYR A N 1
ATOM 742 C CA . TYR A 1 94 ? 6.929 -4.218 -2.528 1.00 94.56 94 TYR A CA 1
ATOM 743 C C . TYR A 1 94 ? 7.940 -4.989 -1.670 1.00 94.56 94 TYR A C 1
ATOM 745 O O . TYR A 1 94 ? 7.664 -5.267 -0.502 1.00 94.56 94 TYR A O 1
ATOM 753 N N . VAL A 1 95 ? 9.107 -5.316 -2.225 1.00 90.75 95 VAL A N 1
ATOM 754 C CA . VAL A 1 95 ? 10.200 -5.965 -1.501 1.00 90.75 95 VAL A CA 1
ATOM 755 C C . VAL A 1 95 ? 10.950 -4.914 -0.675 1.00 90.75 95 VAL A C 1
ATOM 757 O O . VAL A 1 95 ? 11.076 -3.751 -1.058 1.00 90.75 95 VAL A O 1
ATOM 760 N N . GLY A 1 96 ? 11.406 -5.301 0.517 1.00 80.00 96 GLY A N 1
ATOM 761 C CA . GLY A 1 96 ? 12.295 -4.462 1.314 1.00 80.00 96 GLY A CA 1
ATOM 762 C C . GLY A 1 96 ? 13.717 -4.543 0.772 1.00 80.00 96 GLY A C 1
ATOM 763 O O . GLY A 1 96 ? 14.329 -5.603 0.851 1.00 80.00 96 GLY A O 1
ATOM 764 N N . HIS A 1 97 ? 14.248 -3.435 0.260 1.00 71.00 97 HIS A N 1
ATOM 765 C CA . HIS A 1 97 ? 15.675 -3.315 -0.025 1.00 71.00 97 HIS A CA 1
ATOM 766 C C . HIS A 1 97 ? 16.369 -2.754 1.217 1.00 71.00 97 HIS A C 1
ATOM 768 O O . HIS A 1 97 ? 16.094 -1.625 1.624 1.00 71.00 97 HIS A O 1
ATOM 774 N N . TYR A 1 98 ? 17.227 -3.561 1.832 1.00 60.19 98 TYR A N 1
ATOM 775 C CA . TYR A 1 98 ? 18.123 -3.122 2.896 1.00 60.19 98 TYR A CA 1
ATOM 776 C C . TYR A 1 98 ? 19.472 -2.799 2.248 1.00 60.19 98 TYR A C 1
ATOM 778 O O . TYR A 1 98 ? 20.028 -3.653 1.555 1.00 60.19 98 TYR A O 1
ATOM 786 N N . ILE A 1 99 ? 19.928 -1.555 2.409 1.00 50.66 99 ILE A N 1
ATOM 787 C CA . ILE A 1 99 ? 21.282 -1.111 2.048 1.00 50.66 99 ILE A CA 1
ATOM 788 C C . ILE A 1 99 ? 22.228 -1.274 3.233 1.00 50.66 99 ILE A C 1
ATOM 790 O O . ILE A 1 99 ? 21.744 -1.144 4.381 1.00 50.66 99 ILE A O 1
#